Protein AF-A0A1B0QSC0-F1 (afdb_monomer_lite)

Radius of gyration: 21.84 Å; chains: 1; bounding box: 44×41×57 Å

Secondary structure (DSSP, 8-state):
-HHHHHHHSSSTHHHHHHHHHHHHHHHHHHHHHHHHS--------HHHHHHHHHHHHHHHHHHHHS-HHHHHGGG--GGGS-GGGTT--PPTTHHHHHHHHSTTTHHHHHHHHHHHHHH-

Organism: NCBI:txid95504

pLDDT: mean 82.66, std 11.16, range [49.5, 96.81]

Sequence (120 aa):
ICLLTGLMAKSFWFSYVLFLIFLGGVLVLFIYVTSLASNEMFTLSMKTAYSFMLIFILFMSISWLMDKLYISSFIQNNEMQTMINLHMFTEENSLNLHKLYNYPTNLFTILLLNYLLITL

Structure (mmCIF, N/CA/C/O backbone):
data_AF-A0A1B0QSC0-F1
#
_entry.id   AF-A0A1B0QSC0-F1
#
loop_
_atom_site.group_PDB
_atom_site.id
_atom_site.type_symbol
_atom_site.label_atom_id
_atom_site.label_alt_id
_atom_site.label_comp_id
_atom_site.label_asym_id
_atom_site.label_entity_id
_atom_site.label_seq_id
_atom_site.pdbx_PDB_ins_code
_atom_site.Cartn_x
_atom_site.Cartn_y
_atom_site.Cartn_z
_atom_site.occupancy
_atom_site.B_iso_or_equiv
_atom_site.auth_seq_id
_atom_site.auth_comp_id
_atom_site.auth_asym_id
_atom_site.auth_atom_id
_atom_site.pdbx_PDB_model_num
ATOM 1 N N . ILE A 1 1 ? -1.895 4.256 3.093 1.00 79.31 1 ILE A N 1
ATOM 2 C CA . ILE A 1 1 ? -1.429 3.023 2.411 1.00 79.31 1 ILE A CA 1
ATOM 3 C C . ILE A 1 1 ? -1.689 3.090 0.911 1.00 79.31 1 ILE A C 1
ATOM 5 O O . ILE A 1 1 ? -0.713 3.050 0.184 1.00 79.31 1 ILE A O 1
ATOM 9 N N . CYS A 1 2 ? -2.930 3.277 0.442 1.00 82.69 2 CYS A N 1
ATOM 10 C CA . CYS A 1 2 ? -3.238 3.240 -1.000 1.00 82.69 2 CYS A CA 1
ATOM 11 C C . CYS A 1 2 ? -2.444 4.257 -1.838 1.00 82.69 2 CYS A C 1
ATOM 13 O O . CYS A 1 2 ? -1.943 3.922 -2.903 1.00 82.69 2 CYS A O 1
ATOM 15 N N . LEU A 1 3 ? -2.273 5.488 -1.345 1.00 79.69 3 LEU A N 1
ATOM 16 C CA . LEU A 1 3 ? -1.461 6.479 -2.056 1.00 79.69 3 LEU A CA 1
ATOM 17 C C . LEU A 1 3 ? 0.024 6.084 -2.086 1.00 79.69 3 LEU A C 1
ATOM 19 O O . LEU A 1 3 ? 0.667 6.192 -3.120 1.00 79.69 3 LEU A O 1
ATOM 23 N N . LEU A 1 4 ? 0.549 5.565 -0.972 1.00 82.56 4 LEU A N 1
ATOM 24 C CA . LEU A 1 4 ? 1.939 5.117 -0.884 1.00 82.56 4 LEU A CA 1
ATOM 25 C C . LEU A 1 4 ? 2.204 3.934 -1.826 1.00 82.56 4 LEU A C 1
ATOM 27 O O . LEU A 1 4 ? 3.209 3.929 -2.524 1.00 82.56 4 LEU A O 1
ATOM 31 N N . THR A 1 5 ? 1.292 2.958 -1.894 1.00 82.75 5 THR A N 1
ATOM 32 C CA . THR A 1 5 ? 1.411 1.838 -2.839 1.00 82.75 5 THR A CA 1
ATOM 33 C C . THR A 1 5 ? 1.282 2.298 -4.287 1.00 82.75 5 THR A C 1
ATOM 35 O O . THR A 1 5 ? 1.939 1.731 -5.150 1.00 82.75 5 THR A O 1
ATOM 38 N N . GLY A 1 6 ? 0.481 3.333 -4.552 1.00 80.56 6 GLY A N 1
ATOM 39 C CA . GLY A 1 6 ? 0.354 3.944 -5.874 1.00 80.56 6 GLY A CA 1
ATOM 40 C C . GLY A 1 6 ? 1.606 4.687 -6.337 1.00 80.56 6 GLY A C 1
ATOM 41 O O . GLY A 1 6 ? 1.889 4.669 -7.523 1.00 80.56 6 GLY A O 1
ATOM 42 N N . LEU A 1 7 ? 2.356 5.306 -5.420 1.00 78.19 7 LEU A N 1
ATOM 43 C CA . LEU A 1 7 ? 3.634 5.958 -5.737 1.00 78.19 7 LEU A CA 1
ATOM 44 C C . LEU A 1 7 ? 4.746 4.923 -5.973 1.00 78.19 7 LEU A C 1
ATOM 46 O O . LEU A 1 7 ? 5.522 5.040 -6.908 1.00 78.19 7 LEU A O 1
ATOM 50 N N . MET A 1 8 ? 4.770 3.855 -5.173 1.00 77.62 8 MET A N 1
ATOM 51 C CA . MET A 1 8 ? 5.753 2.770 -5.305 1.00 77.62 8 MET A CA 1
ATOM 52 C C . MET A 1 8 ? 5.569 1.924 -6.574 1.00 77.62 8 MET A C 1
ATOM 54 O O . MET A 1 8 ? 6.500 1.251 -7.018 1.00 77.62 8 MET A O 1
ATOM 58 N N . ALA A 1 9 ? 4.353 1.885 -7.120 1.00 79.00 9 ALA A N 1
ATOM 59 C CA . ALA A 1 9 ? 4.019 1.095 -8.292 1.00 79.00 9 ALA A CA 1
ATOM 60 C C . ALA A 1 9 ? 4.110 1.934 -9.567 1.00 79.00 9 ALA A C 1
ATOM 62 O O . ALA A 1 9 ? 3.744 3.099 -9.601 1.00 79.00 9 ALA A O 1
ATOM 63 N N . LYS A 1 10 ? 4.505 1.289 -10.666 1.00 75.69 10 LYS A N 1
ATOM 64 C CA . LYS A 1 10 ? 4.606 1.940 -11.978 1.00 75.69 10 LYS A CA 1
ATOM 65 C C . LYS A 1 10 ? 3.268 2.458 -12.527 1.00 75.69 10 LYS A C 1
ATOM 67 O O . LYS A 1 10 ? 3.276 3.390 -13.328 1.00 75.69 10 LYS A O 1
ATOM 72 N N . SER A 1 11 ? 2.150 1.857 -12.109 1.00 80.69 11 SER A N 1
ATOM 73 C CA . SER A 1 11 ? 0.788 2.269 -12.460 1.00 80.69 11 SER A CA 1
ATOM 74 C C . SER A 1 11 ? -0.133 2.269 -11.236 1.00 80.69 11 SER A C 1
ATOM 76 O O . SER A 1 11 ? 0.019 1.469 -10.308 1.00 80.69 11 SER A O 1
ATOM 78 N N . PHE A 1 12 ? -1.144 3.141 -11.256 1.00 84.06 12 PHE A N 1
ATOM 79 C CA . PHE A 1 12 ? -2.113 3.305 -10.164 1.00 84.06 12 PHE A CA 1
ATOM 80 C C . PHE A 1 12 ? -3.200 2.216 -10.109 1.00 84.06 12 PHE A C 1
ATOM 82 O O . PHE A 1 12 ? -4.078 2.252 -9.249 1.00 84.06 12 PHE A O 1
ATOM 89 N N . TRP A 1 13 ? -3.166 1.221 -10.998 1.00 84.56 13 TRP A N 1
ATOM 90 C CA . TRP A 1 13 ? -4.222 0.209 -11.078 1.00 84.56 13 TRP A CA 1
ATOM 91 C C . TRP A 1 13 ? -4.401 -0.565 -9.759 1.00 84.56 13 TRP A C 1
ATOM 93 O O . TRP A 1 13 ? -5.519 -0.739 -9.276 1.00 84.56 13 TRP A O 1
ATOM 103 N N . PHE A 1 14 ? -3.299 -0.966 -9.116 1.00 82.44 14 PHE A N 1
ATOM 104 C CA . PHE A 1 14 ? -3.363 -1.709 -7.854 1.00 82.44 14 PHE A CA 1
ATOM 105 C C . PHE A 1 14 ? -3.835 -0.842 -6.677 1.00 82.44 14 PHE A C 1
ATOM 107 O O . PHE A 1 14 ? -4.634 -1.297 -5.859 1.00 82.44 14 PHE A O 1
ATOM 114 N N . SER A 1 15 ? -3.382 0.413 -6.586 1.00 88.56 15 SER A N 1
ATOM 115 C CA . SER A 1 15 ? -3.827 1.324 -5.524 1.00 88.56 15 SER A CA 1
ATOM 116 C C . SER A 1 15 ? -5.311 1.664 -5.644 1.00 88.56 15 SER A C 1
ATOM 118 O O . SER A 1 15 ? -5.979 1.794 -4.617 1.00 88.56 15 SER A O 1
ATOM 120 N N . TYR A 1 16 ? -5.836 1.733 -6.870 1.00 89.81 16 TYR A N 1
ATOM 121 C CA . TYR A 1 16 ? -7.261 1.910 -7.130 1.00 89.81 16 TYR A CA 1
ATOM 122 C C . TYR A 1 16 ? -8.097 0.713 -6.653 1.00 89.81 16 TYR A C 1
ATOM 124 O O . TYR A 1 16 ? -9.043 0.901 -5.887 1.00 89.81 16 TYR A O 1
ATOM 132 N N . VAL A 1 17 ? -7.719 -0.519 -7.019 1.00 91.69 17 VAL A N 1
ATOM 133 C CA . VAL A 1 17 ? -8.414 -1.738 -6.554 1.00 91.69 17 VAL A CA 1
ATOM 134 C C . VAL A 1 17 ? -8.415 -1.816 -5.023 1.00 91.69 17 VAL A C 1
ATOM 136 O O . VAL A 1 17 ? -9.449 -2.079 -4.409 1.00 91.69 17 VAL A O 1
ATOM 139 N N . LEU A 1 18 ? -7.278 -1.518 -4.390 1.00 89.81 18 LEU A N 1
ATOM 140 C CA . LEU A 1 18 ? -7.137 -1.564 -2.933 1.00 89.81 18 LEU A CA 1
ATOM 141 C C . LEU A 1 18 ? -7.995 -0.494 -2.238 1.00 89.81 18 LEU A C 1
ATOM 143 O O . LEU A 1 18 ? -8.596 -0.764 -1.198 1.00 89.81 18 LEU A O 1
ATOM 147 N N . PHE A 1 19 ? -8.103 0.701 -2.827 1.00 93.00 19 PHE A N 1
ATOM 148 C CA . PHE A 1 19 ? -8.991 1.753 -2.335 1.00 93.00 19 PHE A CA 1
ATOM 149 C C . PHE A 1 19 ? -10.466 1.333 -2.379 1.00 93.00 19 PHE A C 1
ATOM 151 O O . PHE A 1 19 ? -11.161 1.493 -1.376 1.00 93.00 19 PHE A O 1
ATOM 158 N N . LEU A 1 20 ? -10.933 0.751 -3.489 1.00 92.38 20 LEU A N 1
ATOM 159 C CA . LEU A 1 20 ? -12.326 0.312 -3.624 1.00 92.38 20 LEU A CA 1
ATOM 160 C C . LEU A 1 20 ? -12.703 -0.776 -2.613 1.00 92.38 20 LEU A C 1
ATOM 162 O O . LEU A 1 20 ? -13.748 -0.678 -1.973 1.00 92.38 20 LEU A O 1
ATOM 166 N N . ILE A 1 21 ? -11.846 -1.786 -2.437 1.00 95.25 21 ILE A N 1
ATOM 167 C CA . ILE A 1 21 ? -12.105 -2.890 -1.499 1.00 95.25 21 ILE A CA 1
ATOM 168 C C . ILE A 1 21 ? -12.165 -2.368 -0.061 1.00 95.25 21 ILE A C 1
ATOM 170 O O . ILE A 1 21 ? -13.078 -2.721 0.687 1.00 95.25 21 ILE A O 1
ATOM 174 N N . PHE A 1 22 ? -11.225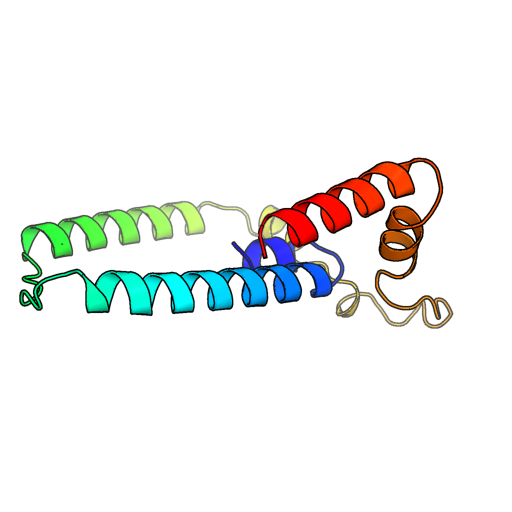 -1.503 0.331 1.00 93.56 22 PHE A N 1
ATOM 175 C CA . PHE A 1 22 ? -11.211 -0.942 1.680 1.00 93.56 22 PHE A CA 1
ATOM 176 C C . PHE A 1 22 ? -12.436 -0.061 1.941 1.00 93.56 22 PHE A C 1
ATOM 178 O O . PHE A 1 22 ? -13.064 -0.184 2.989 1.00 93.56 22 PHE A O 1
ATOM 185 N N . LEU A 1 23 ? -12.812 0.787 0.979 1.00 95.06 23 LEU A N 1
ATOM 186 C CA . LEU A 1 23 ? -13.984 1.651 1.105 1.00 95.06 23 LEU A CA 1
ATOM 187 C C . LEU A 1 23 ? -15.268 0.819 1.235 1.00 95.06 23 LEU A C 1
ATOM 189 O O . LEU A 1 23 ? -16.063 1.072 2.137 1.00 95.06 23 LEU A O 1
ATOM 193 N N . GLY A 1 24 ? -15.435 -0.218 0.409 1.00 95.56 24 GLY A N 1
ATOM 194 C CA . GLY A 1 24 ? -16.567 -1.143 0.513 1.00 95.56 24 GLY A CA 1
ATOM 195 C C . GLY A 1 24 ? -16.628 -1.857 1.867 1.00 95.56 24 GLY A C 1
ATOM 196 O O . GLY A 1 24 ? -17.675 -1.868 2.512 1.00 95.56 24 GLY A O 1
ATOM 197 N N . GLY A 1 25 ? -15.497 -2.389 2.341 1.00 93.31 25 GLY A N 1
ATOM 198 C CA . GLY A 1 25 ? -15.420 -3.072 3.636 1.00 93.31 25 GLY A CA 1
ATOM 199 C C . GLY A 1 25 ? -15.732 -2.156 4.823 1.00 93.31 25 GLY A C 1
ATOM 200 O O . GLY A 1 25 ? -16.483 -2.540 5.719 1.00 93.31 25 GLY A O 1
ATOM 201 N N . VAL A 1 26 ? -15.212 -0.923 4.814 1.00 93.88 26 VAL A N 1
ATOM 202 C CA . VAL A 1 26 ? -15.485 0.062 5.873 1.00 93.88 26 VAL A CA 1
ATOM 203 C C . VAL A 1 26 ? -16.952 0.483 5.878 1.00 93.88 26 VAL A C 1
ATOM 205 O O . VAL A 1 26 ? -17.514 0.629 6.958 1.00 93.88 26 VAL A O 1
ATOM 208 N N . LEU A 1 27 ? -17.601 0.633 4.719 1.00 93.06 27 LEU A N 1
ATOM 209 C CA . LEU A 1 27 ? -19.029 0.969 4.668 1.00 93.06 27 LEU A CA 1
ATOM 210 C C . LEU A 1 27 ? -19.904 -0.124 5.297 1.00 93.06 27 LEU A C 1
ATOM 212 O O . LEU A 1 27 ? -20.786 0.190 6.096 1.00 93.06 27 LEU A O 1
ATOM 216 N N . VAL A 1 28 ? -19.639 -1.398 4.992 1.00 94.69 28 VAL A N 1
ATOM 217 C CA . VAL A 1 28 ? -20.375 -2.523 5.596 1.00 94.69 28 VAL A CA 1
ATOM 218 C C . VAL A 1 28 ? -20.153 -2.564 7.109 1.00 94.69 28 VAL A C 1
ATOM 220 O O . VAL A 1 28 ? -21.114 -2.659 7.873 1.00 94.69 28 VAL A O 1
ATOM 223 N N . LEU A 1 29 ? -18.900 -2.422 7.554 1.00 90.12 29 LEU A N 1
ATOM 224 C CA . LEU A 1 29 ? -18.568 -2.363 8.980 1.00 90.12 29 LEU A CA 1
ATOM 225 C C . LEU A 1 29 ? -19.224 -1.168 9.678 1.00 90.12 29 LEU A C 1
ATOM 227 O O . LEU A 1 29 ? -19.690 -1.303 10.806 1.00 90.12 29 LEU A O 1
ATOM 231 N N . PHE A 1 30 ? -19.299 -0.013 9.021 1.00 89.00 30 PHE A N 1
ATOM 232 C CA . PHE A 1 30 ? -19.927 1.180 9.578 1.00 89.00 30 PHE A CA 1
ATOM 233 C C . PHE A 1 30 ? -21.424 0.967 9.833 1.00 89.00 30 PHE A C 1
ATOM 235 O O . PHE A 1 30 ? -21.905 1.260 10.930 1.00 89.00 30 PHE A O 1
ATOM 242 N N . ILE A 1 31 ? -22.154 0.401 8.865 1.00 92.12 31 ILE A N 1
ATOM 243 C CA . ILE A 1 31 ? -23.581 0.071 9.034 1.00 92.12 31 ILE A CA 1
ATOM 244 C C . ILE A 1 31 ? -23.761 -0.946 10.168 1.00 92.12 31 ILE A C 1
ATOM 246 O O . ILE A 1 31 ? -24.619 -0.767 11.029 1.00 92.12 31 ILE A O 1
ATOM 250 N N . TYR A 1 32 ? -22.916 -1.978 10.219 1.00 93.31 32 TYR A N 1
ATOM 251 C CA . TYR A 1 32 ? -22.972 -2.983 11.280 1.00 93.31 32 TYR A CA 1
ATOM 252 C C . TYR A 1 32 ? -22.771 -2.369 12.673 1.00 93.31 32 TYR A C 1
ATOM 254 O O . TYR A 1 32 ? -23.597 -2.569 13.563 1.00 93.31 32 TYR A O 1
ATOM 262 N N . VAL A 1 33 ? -21.722 -1.564 12.865 1.00 90.31 33 VAL A N 1
ATOM 263 C CA . VAL A 1 33 ? -21.405 -0.966 14.172 1.00 90.31 33 VAL A CA 1
ATOM 264 C C . VAL A 1 33 ? -22.472 0.038 14.604 1.00 90.31 33 VAL A C 1
ATOM 266 O O . VAL A 1 33 ? -22.901 -0.001 15.754 1.00 90.31 33 VAL A O 1
ATOM 269 N N . THR A 1 34 ? -22.949 0.894 13.697 1.00 86.88 34 THR A N 1
ATOM 270 C CA . THR A 1 34 ? -24.019 1.860 14.014 1.00 86.88 34 THR A CA 1
ATOM 271 C C . THR A 1 34 ? -25.354 1.193 14.340 1.00 86.88 34 THR A C 1
ATOM 273 O O . THR A 1 34 ? -26.130 1.754 15.106 1.00 86.88 34 THR A O 1
ATOM 276 N N . SER A 1 35 ? -25.616 -0.010 13.819 1.00 86.94 35 SER A N 1
ATOM 277 C CA . SER A 1 35 ? -26.813 -0.780 14.180 1.00 86.94 35 SER A CA 1
ATOM 278 C C . SER A 1 35 ? -26.730 -1.449 15.560 1.00 86.94 35 SER A C 1
ATOM 280 O O . SER A 1 35 ? -27.763 -1.718 16.168 1.00 86.94 35 SER A O 1
ATOM 282 N N . LEU A 1 36 ? -25.517 -1.717 16.055 1.00 86.50 36 LEU A N 1
ATOM 283 C CA . LEU A 1 36 ? -25.272 -2.462 17.296 1.00 86.50 36 LEU A CA 1
ATOM 284 C C . LEU A 1 36 ? -24.923 -1.581 18.497 1.00 86.50 36 LEU A C 1
ATOM 286 O O . LEU A 1 36 ? -25.214 -1.959 19.630 1.00 86.50 36 LEU A O 1
ATOM 290 N N . ALA A 1 37 ? -24.265 -0.444 18.278 1.00 80.75 37 ALA A N 1
ATOM 291 C CA . ALA A 1 37 ? -23.818 0.424 19.358 1.00 80.75 37 ALA A CA 1
ATOM 292 C C . ALA A 1 37 ? -24.926 1.391 19.799 1.00 80.75 37 ALA A C 1
ATOM 294 O O . ALA A 1 37 ? -25.608 2.006 18.978 1.00 80.75 37 ALA A O 1
ATOM 295 N N . SER A 1 38 ? -25.067 1.578 21.114 1.00 62.97 38 SER A N 1
ATOM 296 C CA . SER A 1 38 ? -25.790 2.721 21.666 1.00 62.97 38 SER A CA 1
ATOM 297 C C . SER A 1 38 ? -25.109 4.011 21.205 1.00 62.97 38 SER A C 1
ATOM 299 O O . SER A 1 38 ? -23.884 4.114 21.174 1.00 62.97 38 SER A O 1
ATOM 301 N N . ASN A 1 39 ? -25.913 5.002 20.828 1.00 73.00 39 ASN A N 1
ATOM 302 C CA . ASN A 1 39 ? -25.478 6.266 20.233 1.00 73.00 39 ASN A CA 1
ATOM 303 C C . ASN A 1 39 ? -24.829 7.209 21.280 1.00 73.00 39 ASN A C 1
ATOM 305 O O . ASN A 1 39 ? -25.288 8.332 21.494 1.00 73.00 39 ASN A O 1
ATOM 309 N N . GLU A 1 40 ? -23.809 6.740 22.003 1.00 78.62 40 GLU A N 1
ATOM 310 C CA . GLU A 1 40 ? -23.123 7.525 23.031 1.00 78.62 40 GLU A CA 1
ATOM 311 C C . GLU A 1 40 ? -22.331 8.670 22.396 1.00 78.62 40 GLU A C 1
ATOM 313 O O . GLU A 1 40 ? -21.563 8.494 21.448 1.00 78.62 40 GLU A O 1
ATOM 318 N N . MET A 1 41 ? -22.536 9.879 22.921 1.00 75.38 41 MET A N 1
ATOM 319 C CA . MET A 1 41 ? -21.853 11.067 22.425 1.00 75.38 41 MET A CA 1
ATOM 320 C C . MET A 1 41 ? -20.354 10.949 22.702 1.00 75.38 41 MET A C 1
ATOM 322 O O . MET A 1 41 ? -19.922 10.833 23.848 1.00 75.38 41 MET A O 1
ATOM 326 N N . PHE A 1 42 ? -19.550 11.015 21.644 1.00 72.94 42 PHE A N 1
ATOM 327 C CA . PHE A 1 42 ? -18.101 10.947 21.755 1.00 72.94 42 PHE A CA 1
ATOM 328 C C . PHE A 1 42 ? -17.548 12.171 22.504 1.00 72.94 42 PHE A C 1
ATOM 330 O O . PHE A 1 42 ? -17.610 13.296 22.007 1.00 72.94 42 PHE A O 1
ATOM 337 N N . THR A 1 43 ? -16.972 11.965 23.691 1.00 79.06 43 THR A N 1
ATOM 338 C CA . THR A 1 43 ? -16.302 13.031 24.451 1.00 79.06 43 THR A CA 1
ATOM 339 C C . THR A 1 43 ? -14.804 13.042 24.162 1.00 79.06 43 THR A C 1
ATOM 341 O O . THR A 1 43 ? -14.051 12.194 24.645 1.00 79.06 43 THR A O 1
ATOM 344 N N . LEU A 1 44 ? -14.347 14.037 23.403 1.00 77.69 44 LEU A N 1
ATOM 345 C CA . LEU A 1 44 ? -12.927 14.250 23.131 1.00 77.69 44 LEU A CA 1
ATOM 346 C C . LEU A 1 44 ? -12.283 14.962 24.328 1.00 77.69 44 LEU A C 1
ATOM 348 O O . LEU A 1 44 ? -12.547 16.134 24.588 1.00 77.69 44 LEU A O 1
ATOM 352 N N . SER A 1 45 ? -11.443 14.257 25.087 1.00 83.75 45 SER A N 1
ATOM 353 C CA . SER A 1 45 ? -10.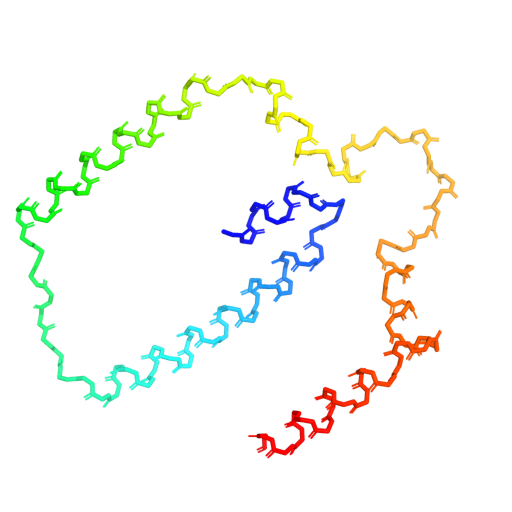752 14.873 26.224 1.00 83.75 45 SER A CA 1
ATOM 354 C C . SER A 1 45 ? -9.609 15.783 25.746 1.00 83.75 45 SER A C 1
ATOM 356 O O . SER A 1 45 ? -8.875 15.450 24.810 1.00 83.75 45 SER A O 1
ATOM 358 N N . MET A 1 46 ? -9.388 16.914 26.423 1.00 84.25 46 MET A N 1
ATOM 359 C CA . MET A 1 46 ? -8.254 17.801 26.111 1.00 84.25 46 MET A CA 1
ATOM 360 C C . MET A 1 46 ? -6.899 17.088 26.243 1.00 84.25 46 MET A C 1
ATOM 362 O O . MET A 1 46 ? -5.971 17.361 25.483 1.00 84.25 46 MET A O 1
ATOM 366 N N . LYS A 1 47 ? -6.797 16.102 27.146 1.00 86.00 47 LYS A N 1
ATOM 367 C CA . LYS A 1 47 ? -5.600 15.264 27.302 1.00 86.00 47 LYS A CA 1
ATOM 368 C C . LYS A 1 47 ? -5.330 14.414 26.056 1.00 86.00 47 LYS A C 1
ATOM 370 O O . LYS A 1 47 ? -4.190 14.355 25.599 1.00 86.00 47 LYS A O 1
ATOM 375 N N . THR A 1 48 ? -6.367 13.804 25.475 1.00 86.25 48 THR A N 1
ATOM 376 C CA . THR A 1 48 ? -6.238 13.050 24.217 1.00 86.25 48 THR A CA 1
ATOM 377 C C . THR A 1 48 ? -5.872 13.961 23.048 1.00 86.25 48 THR A C 1
ATOM 379 O O . THR A 1 48 ? -4.966 13.628 22.287 1.00 86.25 48 THR A O 1
ATOM 382 N N . ALA A 1 49 ? -6.472 15.152 22.953 1.00 87.31 49 ALA A N 1
ATOM 383 C CA . ALA A 1 49 ? -6.131 16.116 21.906 1.00 87.31 49 ALA A CA 1
ATOM 384 C C . ALA A 1 49 ? -4.656 16.554 21.981 1.00 87.31 49 ALA A C 1
ATOM 386 O O . ALA A 1 49 ? -3.958 16.556 20.968 1.00 87.31 49 ALA A O 1
ATOM 387 N N . 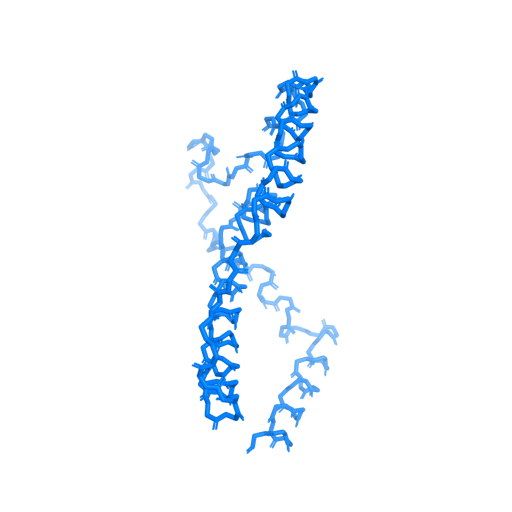TYR A 1 50 ? -4.147 16.838 23.185 1.00 89.94 50 TYR A N 1
ATOM 388 C CA . TYR A 1 50 ? -2.744 17.207 23.378 1.00 89.94 50 TYR A CA 1
ATOM 389 C C . TYR A 1 50 ? -1.779 16.071 23.008 1.00 89.94 50 TYR A C 1
ATOM 391 O O . TYR A 1 50 ? -0.764 16.309 22.355 1.00 89.94 50 TYR A O 1
ATOM 399 N N . SER A 1 51 ? -2.117 14.821 23.349 1.00 89.06 51 SER A N 1
ATOM 400 C CA . SER A 1 51 ? -1.299 13.665 22.958 1.00 89.06 51 SER A CA 1
ATOM 401 C C . SER A 1 51 ? -1.208 13.492 21.437 1.00 89.06 51 SER A C 1
ATOM 403 O O . SER A 1 51 ? -0.125 13.220 20.920 1.00 89.06 51 SER A O 1
ATOM 405 N N . PHE A 1 52 ? -2.301 13.739 20.706 1.00 91.50 52 PHE A N 1
ATOM 406 C CA . PHE A 1 52 ? -2.288 13.698 19.243 1.00 91.50 52 PHE A CA 1
ATOM 407 C C . PHE A 1 52 ? -1.434 14.811 18.636 1.00 91.50 52 PHE A C 1
ATOM 409 O O . PHE A 1 52 ? -0.692 14.557 17.689 1.00 91.50 52 PHE A O 1
ATOM 416 N N . MET A 1 53 ? -1.480 16.018 19.205 1.00 90.94 53 MET A N 1
ATOM 417 C CA . MET A 1 53 ? -0.654 17.133 18.734 1.00 90.94 53 MET A CA 1
ATOM 418 C C . MET A 1 53 ? 0.843 16.842 18.879 1.00 90.94 53 MET A C 1
ATOM 420 O O . MET A 1 53 ? 1.610 17.104 17.953 1.00 90.94 53 MET A O 1
ATOM 424 N N . LEU A 1 54 ? 1.266 16.244 19.997 1.00 92.50 54 LEU A N 1
ATOM 425 C CA . LEU A 1 54 ? 2.667 15.860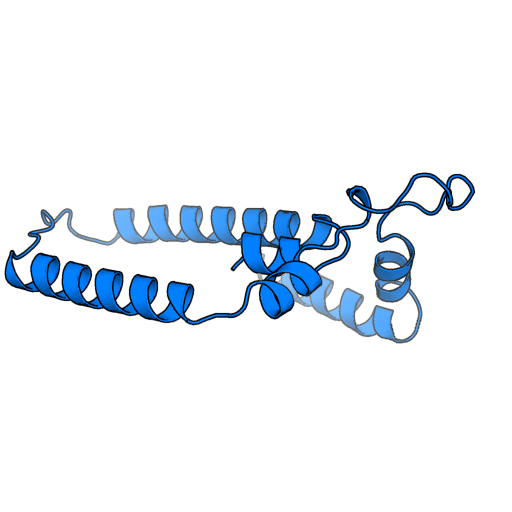 20.193 1.00 92.50 54 LEU A CA 1
ATOM 426 C C . LEU A 1 54 ? 3.131 14.821 19.168 1.00 92.50 54 LEU A C 1
ATOM 428 O O . LEU A 1 54 ? 4.207 14.964 18.587 1.00 92.50 54 LEU A O 1
ATOM 432 N N . ILE A 1 55 ? 2.307 13.804 18.908 1.00 94.25 55 ILE A N 1
ATOM 433 C CA . ILE A 1 55 ? 2.603 12.772 17.905 1.00 94.25 55 ILE A CA 1
ATOM 434 C C . ILE A 1 55 ? 2.732 13.396 16.512 1.00 94.25 55 ILE A C 1
ATOM 436 O O . ILE A 1 55 ? 3.641 13.046 15.761 1.00 94.25 55 ILE A O 1
ATOM 440 N N . PHE A 1 56 ? 1.867 14.355 16.180 1.00 93.50 56 PHE A N 1
ATOM 441 C CA . PHE A 1 56 ? 1.912 15.034 14.890 1.00 93.50 56 PHE A CA 1
ATOM 442 C C . PHE A 1 56 ? 3.206 15.837 14.700 1.00 93.50 56 PHE A C 1
ATOM 444 O O . PHE A 1 56 ? 3.845 15.745 13.654 1.00 93.50 56 PHE A O 1
ATOM 451 N N . ILE A 1 57 ? 3.645 16.569 15.727 1.00 93.44 57 ILE A N 1
ATOM 452 C CA . ILE A 1 57 ? 4.886 17.360 15.674 1.00 93.44 57 ILE A CA 1
ATOM 453 C C . ILE A 1 57 ? 6.111 16.456 15.489 1.00 93.44 57 ILE A C 1
ATOM 455 O O . ILE A 1 57 ? 6.984 16.764 14.677 1.00 93.44 57 ILE A O 1
ATOM 459 N N . LEU A 1 58 ? 6.159 15.322 16.195 1.00 92.31 58 LEU A N 1
ATOM 460 C CA . LEU A 1 58 ? 7.233 14.336 16.040 1.00 92.31 58 LEU A CA 1
ATOM 461 C C . LEU A 1 58 ? 7.268 13.745 14.629 1.00 92.31 58 LEU A C 1
ATOM 463 O O . LEU A 1 58 ? 8.337 13.547 14.062 1.00 92.31 58 LEU A O 1
ATOM 467 N N . PHE A 1 59 ? 6.106 13.489 14.035 1.00 91.44 59 PHE A N 1
ATOM 468 C CA . PHE A 1 59 ? 6.051 12.977 12.672 1.00 91.44 59 PHE A CA 1
ATOM 469 C C . PHE A 1 59 ? 6.597 13.993 11.660 1.00 91.44 59 PHE A C 1
ATOM 471 O O . PHE A 1 59 ? 7.386 13.644 10.778 1.00 91.44 59 PHE A O 1
ATOM 478 N N . MET A 1 60 ? 6.239 15.269 11.822 1.00 87.69 60 MET A N 1
ATOM 479 C CA . MET A 1 60 ? 6.717 16.335 10.942 1.00 87.69 60 MET A CA 1
ATOM 480 C C . MET A 1 60 ? 8.229 16.544 11.065 1.00 87.69 60 MET A C 1
ATOM 482 O O . MET A 1 60 ? 8.894 16.717 10.044 1.00 87.69 60 MET A O 1
ATOM 486 N N . SER A 1 61 ? 8.803 16.463 12.270 1.00 87.06 61 SER A N 1
ATOM 487 C CA . SER A 1 61 ? 10.255 16.606 12.443 1.00 87.06 61 SER A CA 1
ATOM 488 C C . SER A 1 61 ? 11.035 15.470 11.778 1.00 87.06 61 SER A C 1
ATOM 490 O O . SER A 1 61 ? 12.031 15.732 11.106 1.00 87.06 61 SER A O 1
ATOM 492 N N . ILE A 1 62 ? 10.545 14.230 11.871 1.00 87.00 62 ILE A N 1
ATOM 493 C CA . ILE A 1 62 ? 11.141 13.076 11.182 1.00 87.00 62 ILE A CA 1
ATOM 494 C C . ILE A 1 62 ? 11.080 13.270 9.664 1.00 87.00 62 ILE A C 1
ATOM 496 O O . ILE A 1 62 ? 12.068 13.019 8.979 1.00 87.00 62 ILE A O 1
ATOM 500 N N . SER A 1 63 ? 9.956 13.763 9.134 1.00 83.44 63 SER A N 1
ATOM 501 C CA . SER A 1 63 ? 9.811 14.002 7.692 1.00 83.44 63 SER A CA 1
ATOM 502 C C . SER A 1 63 ? 10.811 15.027 7.149 1.00 83.44 63 SER A C 1
ATOM 504 O O . SER A 1 63 ? 11.258 14.911 6.012 1.00 83.44 63 SER A O 1
ATOM 506 N N . TRP A 1 64 ? 11.208 15.998 7.975 1.00 81.44 64 TRP A N 1
ATOM 507 C CA . TRP A 1 64 ? 12.155 17.046 7.601 1.00 81.44 64 TRP A CA 1
ATOM 508 C C . TRP A 1 64 ? 13.606 16.564 7.540 1.00 81.44 64 TRP A C 1
ATOM 510 O O . TRP A 1 64 ? 14.409 17.126 6.800 1.00 81.44 64 TRP A O 1
ATOM 520 N N . LEU A 1 65 ? 13.937 15.519 8.302 1.00 82.88 65 LEU A N 1
ATOM 521 C CA . LEU A 1 65 ? 15.267 14.908 8.319 1.00 82.88 65 LEU A CA 1
ATOM 522 C C . LEU A 1 65 ? 15.499 13.948 7.143 1.00 82.88 65 LEU A C 1
ATOM 524 O O . LEU A 1 65 ? 16.638 13.551 6.901 1.00 82.88 65 LEU A O 1
ATOM 528 N N . MET A 1 66 ? 14.446 13.560 6.421 1.00 82.50 66 MET A N 1
ATOM 529 C CA . MET A 1 66 ? 14.567 12.653 5.284 1.00 82.50 66 MET A CA 1
ATOM 530 C C . MET A 1 66 ? 15.117 13.383 4.057 1.00 82.50 66 MET A C 1
ATOM 532 O O . MET A 1 66 ? 14.596 14.417 3.638 1.00 82.50 66 MET A O 1
ATOM 536 N N . ASP A 1 67 ? 16.162 12.817 3.452 1.00 77.94 67 ASP A N 1
ATOM 537 C CA . ASP A 1 67 ? 16.757 13.367 2.235 1.00 77.94 67 ASP A CA 1
ATOM 538 C C . ASP A 1 67 ? 15.790 13.237 1.042 1.00 77.94 67 ASP A C 1
ATOM 540 O O . ASP A 1 67 ? 15.165 12.195 0.810 1.00 77.94 67 ASP A O 1
ATOM 544 N N . LYS A 1 68 ? 15.694 14.311 0.250 1.00 72.12 68 LYS A N 1
ATOM 545 C CA . LYS A 1 68 ? 14.822 14.420 -0.928 1.00 72.12 68 LYS A CA 1
ATOM 546 C C . LYS A 1 68 ? 15.147 13.365 -1.986 1.00 72.12 68 LYS A C 1
ATOM 548 O O . LYS A 1 68 ? 14.251 12.965 -2.727 1.00 72.12 68 LYS A O 1
ATOM 553 N N . LEU A 1 69 ? 16.398 12.905 -2.048 1.00 66.94 69 LEU A N 1
ATOM 554 C CA . LEU A 1 69 ? 16.846 11.893 -3.009 1.00 66.94 69 LEU A CA 1
ATOM 555 C C . LEU A 1 69 ? 16.244 10.504 -2.752 1.00 66.94 69 LEU A C 1
ATOM 557 O O . LEU A 1 69 ? 15.975 9.777 -3.705 1.00 66.94 69 LEU A O 1
ATOM 561 N N . TYR A 1 70 ? 15.975 10.141 -1.493 1.00 68.88 70 TYR A N 1
ATOM 562 C CA . TYR A 1 70 ? 15.297 8.875 -1.192 1.00 68.88 70 TYR A CA 1
ATOM 563 C C . TYR A 1 70 ? 13.814 8.918 -1.548 1.00 68.88 70 TYR A C 1
ATOM 565 O O . TYR A 1 70 ? 13.236 7.893 -1.880 1.00 68.88 70 TYR A O 1
ATOM 573 N N . ILE A 1 71 ? 13.195 10.097 -1.491 1.00 69.50 71 ILE A N 1
ATOM 574 C CA . ILE A 1 71 ? 11.768 10.261 -1.778 1.00 69.50 71 ILE A CA 1
ATOM 575 C C . ILE A 1 71 ? 11.514 10.283 -3.292 1.00 69.50 71 ILE A C 1
ATOM 577 O O . ILE A 1 71 ? 10.511 9.741 -3.747 1.00 69.50 71 ILE A O 1
ATOM 581 N N . SER A 1 72 ? 12.418 10.863 -4.089 1.00 71.12 72 SER A N 1
ATOM 582 C CA . SER A 1 72 ? 12.215 11.015 -5.537 1.00 71.12 72 SER A CA 1
ATOM 583 C C . SER A 1 72 ? 12.253 9.695 -6.314 1.00 71.12 72 SER A C 1
ATOM 585 O O . SER A 1 72 ? 11.524 9.556 -7.296 1.00 71.12 72 SER A O 1
ATOM 587 N N . SER A 1 73 ? 13.038 8.708 -5.871 1.00 69.62 73 SER A N 1
ATOM 588 C CA . SER A 1 73 ? 13.116 7.389 -6.521 1.00 69.62 73 SER A CA 1
ATOM 589 C C . SER A 1 73 ? 11.819 6.583 -6.401 1.00 69.62 73 SER A C 1
ATOM 591 O O . SER A 1 73 ? 11.517 5.769 -7.270 1.00 69.62 73 SER A O 1
ATOM 593 N N . PHE A 1 74 ? 11.018 6.850 -5.368 1.00 70.25 74 PHE A N 1
ATOM 594 C CA . PHE A 1 74 ? 9.734 6.195 -5.129 1.00 70.25 74 PHE A CA 1
ATOM 595 C C . PHE A 1 74 ? 8.539 6.885 -5.791 1.00 70.25 74 PHE A C 1
ATOM 597 O O . PHE A 1 74 ? 7.418 6.465 -5.551 1.00 70.25 74 PHE A O 1
ATOM 604 N N . ILE A 1 75 ? 8.737 7.959 -6.562 1.00 73.12 75 ILE A N 1
ATOM 605 C CA . ILE A 1 75 ? 7.639 8.720 -7.197 1.00 73.12 75 ILE A CA 1
ATOM 606 C C . ILE A 1 75 ? 7.614 8.497 -8.723 1.00 73.12 75 ILE A C 1
ATOM 608 O O . ILE A 1 75 ? 6.787 9.061 -9.439 1.00 73.12 75 ILE A O 1
ATOM 612 N N . GLN A 1 76 ? 8.513 7.665 -9.255 1.00 73.50 76 GLN A N 1
ATOM 613 C CA . GLN A 1 76 ? 8.619 7.470 -10.695 1.00 73.50 76 GLN A CA 1
ATOM 614 C C . GLN A 1 76 ? 7.524 6.539 -11.235 1.00 73.50 76 GLN A C 1
ATOM 616 O O . GLN A 1 76 ? 7.659 5.315 -11.229 1.00 73.50 76 GLN A O 1
ATOM 621 N N . ASN A 1 77 ? 6.479 7.147 -11.793 1.00 74.25 77 ASN A N 1
ATOM 622 C CA . ASN A 1 77 ? 5.410 6.441 -12.494 1.00 74.25 77 ASN A CA 1
ATOM 623 C C . ASN A 1 77 ? 5.675 6.357 -14.000 1.00 74.25 77 ASN A C 1
ATOM 625 O O . ASN A 1 77 ? 6.422 7.166 -14.554 1.00 74.25 77 ASN A O 1
ATOM 629 N N . ASN A 1 78 ? 5.013 5.410 -14.674 1.00 73.12 78 ASN A N 1
ATOM 630 C CA . ASN A 1 78 ? 5.080 5.276 -16.134 1.00 73.12 78 ASN A CA 1
ATOM 631 C C . ASN A 1 78 ? 4.663 6.570 -16.856 1.00 73.12 78 ASN A C 1
ATOM 633 O O . ASN A 1 78 ? 5.302 6.951 -17.829 1.00 73.12 78 ASN A O 1
ATOM 637 N N . GLU A 1 79 ? 3.675 7.291 -16.321 1.00 67.50 79 GLU A N 1
ATOM 638 C CA . GLU A 1 79 ? 3.214 8.600 -16.821 1.00 67.50 79 GLU A CA 1
ATOM 639 C C . GLU A 1 79 ? 4.288 9.704 -16.747 1.00 67.50 79 GLU A C 1
ATOM 641 O O . GLU A 1 79 ? 4.234 10.695 -17.470 1.00 67.50 79 GLU A O 1
ATOM 646 N N . MET A 1 80 ? 5.284 9.550 -15.868 1.00 73.62 80 MET A N 1
ATOM 647 C CA . MET A 1 80 ? 6.402 10.489 -15.728 1.00 73.62 80 MET A CA 1
ATOM 648 C C . MET A 1 80 ? 7.577 10.131 -16.657 1.00 73.62 80 MET A C 1
ATOM 650 O O . MET A 1 80 ? 8.564 10.867 -16.727 1.00 73.62 80 MET A O 1
ATOM 654 N N . GLN A 1 81 ? 7.505 9.000 -17.368 1.00 71.56 81 GLN A N 1
ATOM 655 C CA . GLN A 1 81 ? 8.549 8.579 -18.294 1.00 71.56 81 GLN A CA 1
ATOM 656 C C . GLN A 1 81 ? 8.525 9.442 -19.562 1.00 71.56 81 GLN A C 1
ATOM 658 O O . GLN A 1 81 ? 7.476 9.805 -20.087 1.00 71.56 81 GLN A O 1
ATOM 663 N N . THR A 1 82 ? 9.707 9.785 -20.074 1.00 67.19 82 THR A N 1
ATOM 664 C CA . THR A 1 82 ? 9.816 10.566 -21.306 1.00 67.19 82 THR A CA 1
ATOM 665 C C . THR A 1 82 ? 9.207 9.802 -22.485 1.00 67.19 82 THR A C 1
ATOM 667 O O . THR A 1 82 ? 9.450 8.607 -22.666 1.00 67.19 82 THR A O 1
ATOM 670 N N . MET A 1 83 ? 8.465 10.523 -23.332 1.00 60.69 83 MET A N 1
ATOM 671 C CA . MET A 1 83 ? 7.747 10.032 -24.524 1.00 60.69 83 MET A CA 1
ATOM 672 C C . MET A 1 83 ? 8.636 9.368 -25.602 1.00 60.69 83 MET A C 1
ATOM 674 O O . MET A 1 83 ? 8.179 9.048 -26.692 1.00 60.69 83 MET A O 1
ATOM 678 N N . ILE A 1 84 ? 9.919 9.134 -25.333 1.00 58.19 84 ILE A N 1
ATOM 679 C CA . ILE A 1 84 ? 10.866 8.535 -26.282 1.00 58.19 84 ILE A CA 1
ATOM 680 C C . ILE A 1 84 ? 10.514 7.056 -26.554 1.00 58.19 84 ILE A C 1
ATOM 682 O O . ILE A 1 84 ? 10.819 6.536 -27.622 1.00 58.19 84 ILE A O 1
ATOM 686 N N . ASN A 1 85 ? 9.775 6.402 -25.648 1.00 53.84 85 ASN A N 1
ATOM 687 C CA . ASN A 1 85 ? 9.300 5.018 -25.780 1.00 53.84 85 ASN A CA 1
ATOM 688 C C . ASN A 1 85 ? 7.870 4.896 -26.347 1.00 53.84 85 ASN A C 1
ATOM 690 O O . ASN A 1 85 ? 7.109 4.011 -25.957 1.00 53.84 85 ASN A O 1
ATOM 694 N N . LEU A 1 86 ? 7.512 5.739 -27.317 1.00 51.84 86 LEU A N 1
ATOM 695 C CA . LEU A 1 86 ? 6.204 5.742 -27.998 1.00 51.84 86 LEU A CA 1
ATOM 696 C C . LEU A 1 86 ? 5.864 4.428 -28.745 1.00 51.84 86 LEU A C 1
ATOM 698 O O . LEU A 1 86 ? 4.765 4.283 -29.269 1.00 51.84 86 LEU A O 1
ATOM 702 N N . HIS A 1 87 ? 6.791 3.464 -28.794 1.00 49.50 87 HIS A N 1
ATOM 703 C CA . HIS A 1 87 ? 6.612 2.178 -29.472 1.00 49.50 87 HIS A CA 1
ATOM 704 C C . HIS A 1 87 ? 6.152 1.021 -28.567 1.00 49.50 87 HIS A C 1
ATOM 706 O O . HIS A 1 87 ? 5.901 -0.077 -29.066 1.00 49.50 87 HIS A O 1
ATOM 712 N N . MET A 1 88 ? 6.011 1.240 -27.255 1.00 55.28 88 MET A N 1
ATOM 713 C CA . MET A 1 88 ? 5.508 0.229 -26.318 1.00 55.28 88 MET A CA 1
ATOM 714 C C . MET A 1 88 ? 3.986 0.352 -26.161 1.00 55.28 88 MET A C 1
ATOM 716 O O . MET A 1 88 ? 3.491 0.736 -25.107 1.00 55.28 88 MET A O 1
ATOM 720 N N . PHE A 1 89 ? 3.231 -0.017 -27.201 1.00 56.09 89 PHE A N 1
ATOM 721 C CA . PHE A 1 89 ? 1.774 -0.238 -27.134 1.00 56.09 89 PHE A CA 1
ATOM 722 C C . PHE A 1 89 ? 1.424 -1.507 -26.332 1.00 56.09 89 PHE A C 1
ATOM 724 O O . PHE A 1 89 ? 0.621 -2.335 -26.752 1.00 56.09 89 PHE A O 1
ATOM 731 N N . THR A 1 90 ? 2.063 -1.726 -25.188 1.00 60.72 90 THR A N 1
ATOM 732 C CA . THR A 1 90 ? 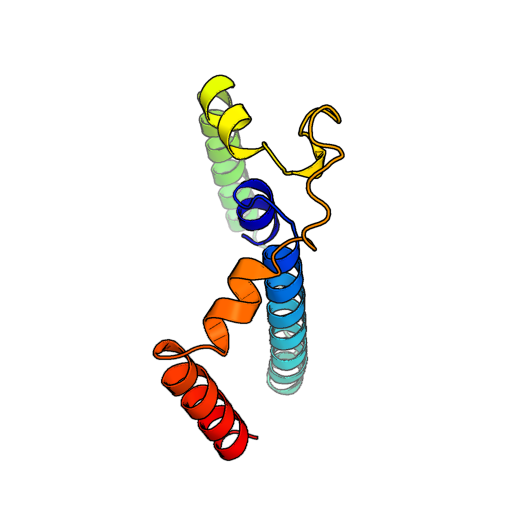1.601 -2.739 -24.241 1.00 60.72 90 THR A CA 1
ATOM 733 C C . THR A 1 90 ? 0.622 -2.063 -23.305 1.00 60.72 90 THR A C 1
ATOM 735 O O . THR A 1 90 ? 1.002 -1.096 -22.646 1.00 60.72 90 THR A O 1
ATOM 738 N N . GLU A 1 91 ? -0.611 -2.570 -23.233 1.00 65.94 91 GLU A N 1
ATOM 739 C CA . GLU A 1 91 ? -1.576 -2.125 -22.228 1.00 65.94 91 GLU A CA 1
ATOM 740 C C . GLU A 1 91 ? -0.926 -2.127 -20.843 1.00 65.94 91 GLU A C 1
ATOM 742 O O . GLU A 1 91 ? -0.225 -3.083 -20.470 1.00 65.94 91 GLU A O 1
ATOM 747 N N . GLU A 1 92 ? -1.154 -1.052 -20.087 1.00 66.94 92 GLU A N 1
ATOM 748 C CA . GLU A 1 92 ? -0.631 -0.921 -18.737 1.00 66.94 92 GLU A CA 1
ATOM 749 C C . GLU A 1 92 ? -0.989 -2.159 -17.904 1.00 66.94 92 GLU A C 1
ATOM 751 O O . GLU A 1 92 ? -2.138 -2.586 -17.847 1.00 66.94 92 GLU A O 1
ATOM 756 N N . ASN A 1 93 ? 0.008 -2.755 -17.242 1.00 72.31 93 ASN A N 1
ATOM 757 C CA . ASN A 1 93 ? -0.149 -3.943 -16.392 1.00 72.31 93 ASN A CA 1
ATOM 758 C C . ASN A 1 93 ? -0.656 -5.245 -17.054 1.00 72.31 93 ASN A C 1
ATOM 760 O O . ASN A 1 93 ? -0.757 -6.253 -16.347 1.00 72.31 93 ASN A O 1
ATOM 764 N N . SER A 1 94 ? -0.892 -5.298 -18.369 1.00 77.75 94 SER A N 1
ATOM 765 C CA . SER A 1 94 ? -1.381 -6.505 -19.072 1.00 77.75 94 SER A CA 1
ATOM 766 C C . SER A 1 94 ? -0.552 -7.762 -18.778 1.00 77.75 94 SER A C 1
ATOM 768 O O . SER A 1 94 ? -1.087 -8.805 -18.404 1.00 77.75 94 SER A O 1
ATOM 770 N N . LEU A 1 95 ? 0.777 -7.654 -18.837 1.00 79.38 95 LEU A N 1
ATOM 771 C CA . LEU A 1 95 ? 1.710 -8.748 -18.534 1.00 79.38 95 LEU A CA 1
ATOM 772 C C . LEU A 1 95 ? 1.541 -9.326 -17.122 1.00 79.38 95 LEU A C 1
ATOM 774 O O . LEU A 1 95 ? 1.718 -10.528 -16.928 1.00 79.38 95 LEU A O 1
ATOM 778 N N . ASN A 1 96 ? 1.220 -8.493 -16.132 1.00 81.38 96 ASN A N 1
ATOM 779 C CA . ASN A 1 96 ? 1.023 -8.953 -14.758 1.00 81.38 96 ASN A CA 1
ATOM 780 C C . ASN A 1 96 ? -0.324 -9.663 -14.598 1.00 81.38 96 ASN A C 1
ATOM 782 O O . ASN A 1 96 ? -0.393 -10.684 -13.917 1.00 81.38 96 ASN A O 1
ATOM 786 N N . LEU A 1 97 ? -1.366 -9.175 -15.273 1.00 84.38 97 LEU A N 1
ATOM 787 C CA . LEU A 1 97 ? -2.690 -9.797 -15.263 1.00 84.38 97 LEU A CA 1
ATOM 788 C C . LEU A 1 97 ? -2.687 -11.147 -15.984 1.00 84.38 97 LEU A C 1
ATOM 790 O O . LEU A 1 97 ? -3.185 -12.132 -15.445 1.00 84.38 97 LEU A O 1
ATOM 794 N N . HIS A 1 98 ? -2.055 -11.237 -17.155 1.00 86.62 98 HIS A N 1
ATOM 795 C CA . HIS A 1 98 ? -1.972 -12.493 -17.903 1.00 86.62 98 HIS A CA 1
ATOM 796 C C . HIS A 1 98 ? -1.220 -13.592 -17.144 1.00 86.62 98 HIS A C 1
ATOM 798 O O . HIS A 1 98 ? -1.578 -14.765 -17.245 1.00 86.62 98 HIS A O 1
ATOM 804 N N . LYS A 1 99 ? -0.223 -13.234 -16.324 1.00 85.25 99 LYS A N 1
ATOM 805 C CA . LYS A 1 99 ? 0.475 -14.204 -15.468 1.00 85.25 99 LYS A CA 1
ATOM 806 C C . LYS A 1 99 ? -0.443 -14.854 -14.434 1.00 85.25 99 LYS A C 1
ATOM 808 O O . LYS A 1 99 ? -0.204 -16.005 -14.096 1.00 85.25 99 LYS A O 1
ATOM 813 N N . LEU A 1 100 ? -1.488 -14.181 -13.949 1.00 89.00 100 LEU A N 1
ATOM 814 C CA . LEU A 1 100 ? -2.403 -14.775 -12.964 1.00 89.00 100 LEU A CA 1
ATOM 815 C C . LEU A 1 100 ? -3.206 -15.942 -13.550 1.00 89.00 100 LEU A C 1
ATOM 817 O O . LEU A 1 100 ? -3.440 -16.926 -12.855 1.00 89.00 100 LEU A O 1
ATOM 821 N N . TYR A 1 101 ? -3.578 -15.851 -14.827 1.00 89.44 101 TYR A N 1
ATOM 822 C CA . TYR A 1 101 ? -4.389 -16.866 -15.506 1.00 89.44 101 TYR A CA 1
ATOM 823 C C . TYR A 1 101 ? -3.566 -17.958 -16.197 1.00 89.44 101 TYR A C 1
ATOM 825 O O . TYR A 1 101 ? -4.108 -18.999 -16.563 1.00 89.44 101 TYR A O 1
ATOM 833 N N . ASN A 1 102 ? -2.259 -17.755 -16.363 1.00 92.00 102 ASN A N 1
ATOM 834 C CA . ASN A 1 102 ? -1.384 -18.767 -16.944 1.00 92.00 102 ASN A CA 1
ATOM 835 C C . ASN A 1 102 ? -0.956 -19.829 -15.919 1.00 92.00 102 ASN A C 1
ATOM 837 O O . ASN A 1 102 ? -0.955 -19.619 -14.706 1.00 92.00 102 ASN A O 1
ATOM 841 N N . TYR A 1 103 ? -0.560 -20.999 -16.421 1.00 87.88 103 TYR A N 1
ATOM 842 C CA . TYR A 1 103 ? 0.095 -22.017 -15.599 1.00 87.88 103 TYR A CA 1
ATOM 843 C C . TYR A 1 103 ? 1.463 -21.515 -15.094 1.00 87.88 103 TYR A C 1
ATOM 845 O O . TYR A 1 103 ? 2.176 -20.861 -15.858 1.00 87.88 103 TYR A O 1
ATOM 853 N N . PRO A 1 104 ? 1.878 -21.836 -13.847 1.00 85.25 104 PRO A N 1
ATOM 854 C CA . PRO A 1 104 ? 1.201 -22.678 -12.846 1.00 85.25 104 PRO A CA 1
ATOM 855 C C . PRO A 1 104 ? 0.248 -21.920 -11.899 1.00 85.25 104 PRO A C 1
ATOM 857 O O . PRO A 1 104 ? -0.457 -22.536 -11.102 1.00 85.25 104 PRO A O 1
ATOM 860 N N . THR A 1 105 ? 0.224 -20.591 -11.963 1.00 91.44 105 THR A N 1
ATOM 861 C CA . THR A 1 105 ? -0.483 -19.698 -11.030 1.00 91.44 105 THR A CA 1
ATOM 862 C C . THR A 1 105 ? -2.007 -19.764 -11.123 1.00 91.44 105 THR A C 1
ATOM 864 O O . THR A 1 105 ? -2.672 -19.444 -10.140 1.00 91.44 105 THR A O 1
ATOM 867 N N . ASN A 1 106 ? -2.564 -20.280 -12.223 1.00 93.06 106 ASN A N 1
ATOM 868 C CA . ASN A 1 106 ? -4.007 -20.497 -12.392 1.00 93.06 106 ASN A CA 1
ATOM 869 C C . ASN A 1 106 ? -4.646 -21.397 -11.308 1.00 93.06 106 ASN A C 1
ATOM 871 O O . ASN A 1 106 ? -5.842 -21.333 -11.050 1.00 93.06 106 ASN A O 1
ATOM 875 N N . LEU A 1 107 ? -3.874 -22.246 -10.621 1.00 94.31 107 LEU A N 1
ATOM 876 C CA . LEU A 1 107 ? -4.426 -23.019 -9.501 1.00 94.31 107 LEU A CA 1
ATOM 877 C C . LEU A 1 107 ? -4.865 -22.114 -8.338 1.00 94.31 107 LEU A C 1
ATOM 879 O O . LEU A 1 107 ? -5.881 -22.381 -7.696 1.00 94.31 107 LEU A O 1
ATOM 883 N N . PHE A 1 108 ? -4.140 -21.018 -8.092 1.00 93.31 108 PHE A N 1
ATOM 884 C CA . PHE A 1 108 ? -4.505 -20.060 -7.050 1.00 93.31 108 PHE A CA 1
ATOM 885 C C . PHE A 1 108 ? -5.775 -19.280 -7.401 1.00 93.31 108 PHE A C 1
ATOM 887 O O . PHE A 1 108 ? -6.589 -19.027 -6.514 1.00 93.31 108 PHE A O 1
ATOM 894 N N . THR A 1 109 ? -5.982 -18.923 -8.673 1.00 92.81 109 THR A N 1
ATOM 895 C CA . THR A 1 109 ? -7.202 -18.216 -9.102 1.00 92.81 109 THR A CA 1
ATOM 896 C C . THR A 1 109 ? -8.437 -19.102 -8.937 1.00 92.81 109 THR A C 1
ATOM 898 O O . THR A 1 109 ? -9.440 -18.641 -8.396 1.00 92.81 109 THR A O 1
ATOM 901 N N . ILE A 1 110 ? -8.352 -20.389 -9.295 1.00 94.56 110 ILE A N 1
ATOM 902 C CA . ILE A 1 110 ? -9.441 -21.360 -9.087 1.00 94.56 110 ILE A CA 1
ATOM 903 C C . ILE A 1 110 ? -9.768 -21.512 -7.593 1.00 94.56 110 ILE A C 1
ATOM 905 O O . ILE A 1 110 ? -10.940 -21.541 -7.2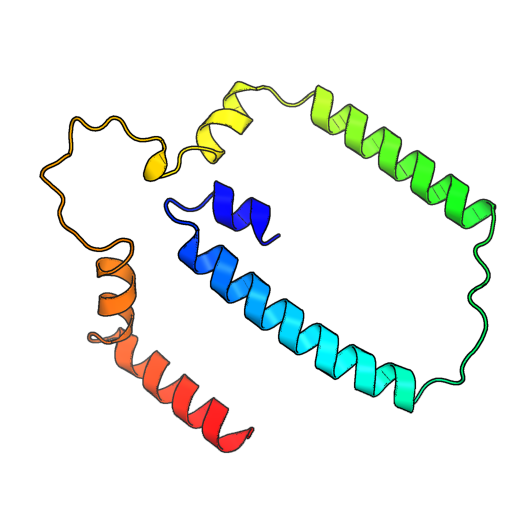16 1.00 94.56 110 ILE A O 1
ATOM 909 N N . LEU A 1 111 ? -8.753 -21.560 -6.723 1.00 95.44 111 LEU A N 1
ATOM 910 C CA . LEU A 1 111 ? -8.964 -21.652 -5.276 1.00 95.44 111 LEU A CA 1
ATOM 911 C C . LEU A 1 111 ? -9.698 -20.423 -4.715 1.00 95.44 111 LEU A C 1
ATOM 913 O O . LEU A 1 111 ? -10.620 -20.581 -3.917 1.00 95.44 111 LEU A O 1
ATOM 917 N N . LEU A 1 112 ? -9.331 -19.215 -5.150 1.00 95.00 112 LEU A N 1
ATOM 918 C CA . LEU A 1 112 ? -9.986 -17.976 -4.717 1.00 95.00 112 LEU A CA 1
ATOM 919 C C . LEU A 1 112 ? -11.450 -17.900 -5.170 1.00 95.00 112 LEU A C 1
ATOM 921 O O . LEU A 1 112 ? -12.298 -17.458 -4.396 1.00 95.00 112 LEU A O 1
ATOM 925 N N . LEU A 1 113 ? -11.760 -18.362 -6.385 1.00 96.06 113 LEU A N 1
ATOM 926 C CA . LEU A 1 113 ? -13.140 -18.437 -6.878 1.00 96.06 113 LEU A CA 1
ATOM 927 C C . LEU A 1 113 ? -13.992 -19.381 -6.023 1.00 96.06 113 LEU A C 1
ATOM 929 O O . LEU A 1 113 ? -15.085 -19.005 -5.606 1.00 96.06 113 LEU A O 1
ATOM 933 N N . ASN A 1 114 ? -13.475 -20.572 -5.712 1.00 96.19 114 ASN A N 1
ATOM 934 C CA . ASN A 1 114 ? -14.176 -21.524 -4.849 1.00 96.19 114 ASN A CA 1
ATOM 935 C C . ASN A 1 114 ? -14.364 -20.974 -3.430 1.00 96.19 114 ASN A C 1
ATOM 937 O O . ASN A 1 114 ? -15.427 -21.156 -2.846 1.00 96.19 114 ASN A O 1
ATOM 941 N N . TYR A 1 115 ? -13.361 -20.280 -2.885 1.00 96.81 115 TYR A N 1
ATOM 942 C CA . TYR A 1 115 ? -13.479 -19.632 -1.580 1.00 96.81 115 TYR A CA 1
ATOM 943 C C . TYR A 1 115 ? -14.599 -18.587 -1.570 1.00 96.81 115 TYR A C 1
ATOM 945 O O . TYR A 1 115 ? -15.477 -18.656 -0.715 1.00 96.81 115 TYR A O 1
ATOM 953 N N . LEU A 1 116 ? -14.609 -17.668 -2.545 1.00 94.75 116 LEU A N 1
ATOM 954 C CA . LEU A 1 116 ? -15.651 -16.645 -2.648 1.00 94.75 116 LEU A CA 1
ATOM 955 C C . LEU A 1 116 ? -17.044 -17.272 -2.776 1.00 94.75 116 LEU A C 1
ATOM 957 O O . LEU A 1 116 ? -17.949 -16.820 -2.085 1.00 94.75 116 LEU A O 1
ATOM 961 N N . LEU A 1 117 ? -17.193 -18.333 -3.578 1.00 95.44 117 LEU A N 1
ATOM 962 C CA . LEU A 1 117 ? -18.457 -19.063 -3.749 1.00 95.44 117 LEU A CA 1
ATOM 963 C C . LEU A 1 117 ? -18.961 -19.719 -2.458 1.00 95.44 117 LEU A C 1
ATOM 965 O O . LEU A 1 117 ? -20.162 -19.834 -2.277 1.00 95.44 117 LEU A O 1
ATOM 969 N N . ILE A 1 118 ? -18.070 -20.179 -1.578 1.00 96.38 118 ILE A N 1
ATOM 970 C CA . ILE A 1 118 ? -18.470 -20.792 -0.301 1.00 96.38 118 ILE A CA 1
ATOM 971 C C . ILE A 1 118 ? -18.887 -19.723 0.718 1.00 96.38 118 ILE A C 1
ATOM 973 O O . ILE A 1 118 ? -19.727 -19.987 1.575 1.00 96.38 118 ILE A O 1
ATOM 977 N N . THR A 1 119 ? -18.263 -18.543 0.675 1.00 92.94 119 THR A N 1
ATOM 978 C CA . THR A 1 119 ? -18.498 -17.480 1.666 1.00 92.94 119 THR A CA 1
ATOM 979 C C . THR A 1 119 ? -19.668 -16.552 1.349 1.00 92.94 119 THR A C 1
ATOM 981 O O . THR A 1 119 ? -20.194 -15.940 2.279 1.00 92.94 119 THR A O 1
ATOM 984 N N . LEU A 1 120 ? -20.022 -16.402 0.067 1.00 87.50 120 LEU A N 1
ATOM 985 C CA . LEU A 1 120 ? -21.185 -15.641 -0.411 1.00 87.50 120 LEU A CA 1
ATOM 986 C C . LEU A 1 120 ? -22.411 -16.550 -0.502 1.00 87.50 120 LEU A C 1
ATOM 988 O O . LEU A 1 120 ? -23.482 -16.105 -0.035 1.00 87.50 120 LEU A O 1
#

InterPro domains:
  IPR050269 Complex I Subunit 6 [PTHR11435] (2-120)

Foldseek 3Di:
DLVLVCLQDQHSPVSVVVVVVVVVVVVVVVVVCVVPDDPDDDDDDPVNVVVVVVVVVVVVVVVVPDDPVVVVVSRNYNVNDDCPPVPPPDPPCPVVVVVCCDPPNVVVVVVVVVVVVVVD